Protein AF-A0A953M5Z0-F1 (afdb_monomer)

Radius of gyration: 15.52 Å; Cα contacts (8 Å, |Δi|>4): 44; chains: 1; bounding box: 35×21×38 Å

Solvent-accessible surface area (backbone atoms only — not comparable to full-atom values): 4128 Å² total; per-residue (Å²): 128,42,72,64,59,54,50,52,52,53,50,52,56,50,57,75,70,52,56,66,72,61,35,65,32,64,30,88,56,70,94,45,28,89,85,16,58,19,41,44,52,46,51,51,40,47,71,59,48,53,47,49,52,50,53,50,51,53,43,51,52,32,47,75,72,72,43,68,77,76,79,117

Mean predicted aligned error: 3.61 Å

Structure (mmCIF, N/CA/C/O backbone):
data_AF-A0A953M5Z0-F1
#
_entry.id   AF-A0A953M5Z0-F1
#
loop_
_atom_site.group_PDB
_atom_site.id
_atom_site.type_symbol
_atom_site.label_atom_id
_atom_site.label_alt_id
_atom_site.label_comp_id
_atom_site.label_asym_id
_atom_site.label_entity_id
_atom_site.label_seq_id
_atom_site.pdbx_PDB_ins_code
_atom_site.Cartn_x
_atom_site.Cartn_y
_atom_site.Cartn_z
_atom_site.occupancy
_atom_site.B_iso_or_equiv
_atom_site.auth_seq_id
_atom_site.auth_comp_id
_atom_site.auth_asym_id
_atom_site.auth_atom_id
_atom_site.pdbx_PDB_model_num
ATOM 1 N N . MET A 1 1 ? 5.662 2.826 20.309 1.00 59.94 1 MET A N 1
ATOM 2 C CA . MET A 1 1 ? 5.418 2.824 18.856 1.00 59.94 1 MET A CA 1
ATOM 3 C C . MET A 1 1 ? 4.497 1.666 18.545 1.00 59.94 1 MET A C 1
ATOM 5 O O . MET A 1 1 ? 4.805 0.553 18.969 1.00 59.94 1 MET A O 1
ATOM 9 N N . SER A 1 2 ? 3.341 1.924 17.931 1.00 86.00 2 SER A N 1
ATOM 10 C CA . SER A 1 2 ? 2.418 0.857 17.544 1.00 86.00 2 SER A CA 1
ATOM 11 C C . SER A 1 2 ? 3.081 -0.075 16.518 1.00 86.00 2 SER A C 1
ATOM 13 O O . SER A 1 2 ? 4.021 0.311 15.820 1.00 86.00 2 SER A O 1
ATOM 15 N N . VAL A 1 3 ? 2.621 -1.330 16.441 1.00 90.25 3 VAL A N 1
ATOM 16 C CA . VAL A 1 3 ? 3.129 -2.289 15.441 1.00 90.25 3 VAL A CA 1
ATOM 17 C C . VAL A 1 3 ? 2.920 -1.753 14.025 1.00 90.25 3 VAL A C 1
ATOM 19 O O . VAL A 1 3 ? 3.784 -1.960 13.183 1.00 90.25 3 VAL A O 1
ATOM 22 N N . LEU A 1 4 ? 1.816 -1.033 13.795 1.00 88.75 4 LEU A N 1
ATOM 23 C CA . LEU A 1 4 ? 1.506 -0.419 12.510 1.00 88.75 4 LEU A CA 1
ATOM 24 C C . LEU A 1 4 ? 2.561 0.615 12.111 1.00 88.75 4 LEU A C 1
ATOM 26 O O . LEU A 1 4 ? 3.160 0.463 11.057 1.00 88.75 4 LEU A O 1
ATOM 30 N N . VAL A 1 5 ? 2.840 1.600 12.976 1.00 91.69 5 VAL A N 1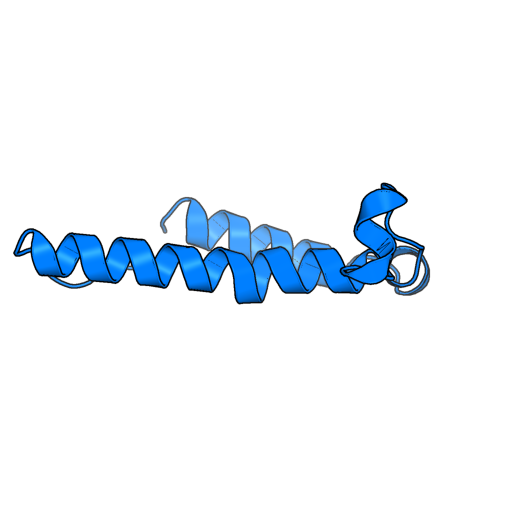
ATOM 31 C CA . VAL A 1 5 ? 3.834 2.649 12.690 1.00 91.69 5 VAL A CA 1
ATOM 32 C C . VAL A 1 5 ? 5.202 2.041 12.398 1.00 91.69 5 VAL A C 1
ATOM 34 O O . VAL A 1 5 ? 5.811 2.368 11.387 1.00 91.69 5 VAL A O 1
ATOM 37 N N . ARG A 1 6 ? 5.650 1.085 13.223 1.0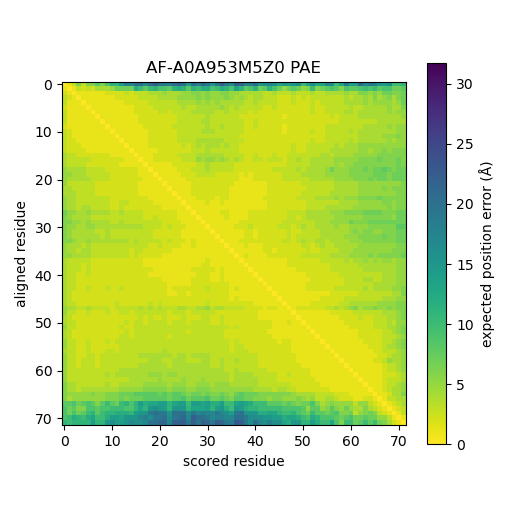0 94.94 6 ARG A N 1
ATOM 38 C CA . ARG A 1 6 ? 6.943 0.421 13.011 1.00 94.94 6 ARG A CA 1
ATOM 39 C C . ARG A 1 6 ? 7.012 -0.299 11.663 1.00 94.94 6 ARG A C 1
ATOM 41 O O . ARG A 1 6 ? 8.000 -0.164 10.956 1.00 94.94 6 ARG A O 1
ATOM 48 N N . VAL A 1 7 ? 5.986 -1.076 11.318 1.00 93.81 7 VAL A N 1
ATOM 49 C CA . VAL A 1 7 ? 5.978 -1.832 10.057 1.00 93.81 7 VAL A CA 1
ATOM 50 C C . VAL A 1 7 ? 5.859 -0.894 8.856 1.00 93.81 7 VAL A C 1
ATOM 52 O O . VAL A 1 7 ? 6.522 -1.131 7.855 1.00 93.81 7 VAL A O 1
ATOM 55 N N . HIS A 1 8 ? 5.073 0.180 8.948 1.00 94.62 8 HIS A N 1
ATOM 56 C CA . HIS A 1 8 ? 4.983 1.180 7.885 1.00 94.62 8 HIS A CA 1
ATOM 57 C C . HIS A 1 8 ? 6.345 1.838 7.623 1.00 94.62 8 HIS A C 1
ATOM 59 O O . HIS A 1 8 ? 6.769 1.932 6.476 1.00 94.62 8 HIS A O 1
ATOM 65 N N . GLU A 1 9 ? 7.065 2.239 8.675 1.00 95.31 9 GLU A N 1
ATOM 66 C CA . GLU A 1 9 ? 8.410 2.819 8.555 1.00 95.31 9 GLU A CA 1
ATOM 67 C C . GLU A 1 9 ? 9.425 1.832 7.955 1.00 95.31 9 GLU A C 1
ATOM 69 O O . GLU A 1 9 ? 10.212 2.206 7.082 1.00 95.31 9 GLU A O 1
ATOM 74 N N . GLU A 1 10 ? 9.388 0.565 8.385 1.00 95.75 10 GLU A N 1
ATOM 75 C CA . GLU A 1 10 ? 10.219 -0.507 7.821 1.00 95.75 10 GLU A CA 1
ATOM 76 C C . GLU A 1 10 ? 9.924 -0.688 6.322 1.00 95.75 10 GLU A C 1
ATOM 78 O O . GLU A 1 10 ? 10.844 -0.686 5.509 1.00 95.75 10 GLU A O 1
ATOM 83 N N . LEU A 1 11 ? 8.648 -0.767 5.934 1.00 95.00 11 LEU A N 1
ATOM 84 C CA . LEU A 1 11 ? 8.244 -0.937 4.536 1.00 95.00 11 LEU A CA 1
ATOM 85 C C . LEU A 1 11 ? 8.586 0.273 3.665 1.00 95.00 11 LEU A C 1
ATOM 87 O O . LEU A 1 11 ? 9.030 0.088 2.535 1.00 95.00 11 LEU A O 1
ATOM 91 N N . ALA A 1 12 ? 8.414 1.494 4.174 1.00 94.88 12 ALA A N 1
ATOM 92 C CA . ALA A 1 12 ? 8.796 2.711 3.466 1.00 94.88 12 ALA A CA 1
ATOM 93 C C . ALA A 1 12 ? 10.310 2.744 3.198 1.00 94.88 12 ALA A C 1
ATOM 95 O O . ALA A 1 12 ? 10.732 3.010 2.075 1.00 94.88 12 ALA A O 1
ATOM 96 N N . THR A 1 13 ? 11.114 2.385 4.204 1.00 96.31 13 THR A N 1
ATOM 97 C CA . THR A 1 13 ? 12.576 2.285 4.075 1.00 96.31 13 THR A CA 1
ATOM 98 C C . THR A 1 13 ? 12.975 1.232 3.040 1.00 96.31 13 THR A C 1
ATOM 100 O O . THR A 1 13 ? 13.804 1.489 2.168 1.00 96.31 13 THR A O 1
ATOM 103 N N . GLU A 1 14 ? 12.374 0.042 3.103 1.00 94.44 14 GLU A N 1
ATOM 104 C CA . GLU A 1 1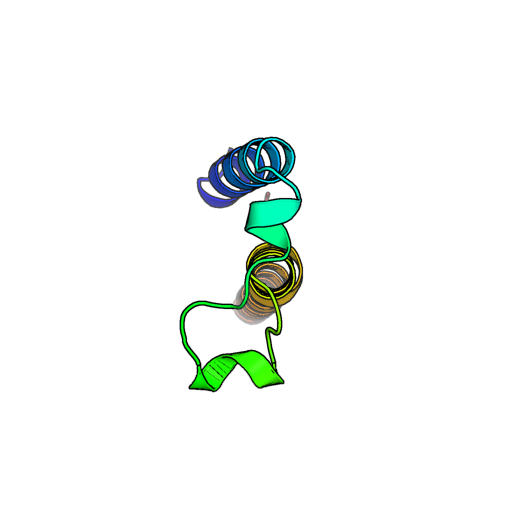4 ? 12.660 -1.029 2.147 1.00 94.44 14 GLU A CA 1
ATOM 105 C C . GLU A 1 14 ? 12.245 -0.630 0.728 1.00 94.44 14 GLU A C 1
ATOM 107 O O . GLU A 1 14 ? 13.010 -0.846 -0.209 1.00 94.44 14 GLU A O 1
ATOM 112 N N . PHE A 1 15 ? 11.086 0.016 0.558 1.00 94.44 15 PHE A N 1
ATOM 113 C CA . PHE A 1 15 ? 10.596 0.481 -0.740 1.00 94.44 15 PHE A CA 1
ATOM 114 C C . PHE A 1 15 ? 11.582 1.430 -1.432 1.00 94.44 15 PHE A C 1
ATOM 116 O O . PHE A 1 15 ? 11.828 1.281 -2.628 1.00 94.44 15 PHE A O 1
ATOM 123 N N . GLU A 1 16 ? 12.201 2.350 -0.687 1.00 93.56 16 GLU A N 1
ATOM 124 C CA . GLU A 1 16 ? 13.237 3.255 -1.210 1.00 93.56 16 GLU A CA 1
ATOM 125 C C . GLU A 1 16 ? 14.498 2.519 -1.689 1.00 93.56 16 GLU A C 1
ATOM 127 O O . GLU A 1 16 ? 15.223 3.017 -2.552 1.00 93.56 16 GLU A O 1
ATOM 132 N N . SER A 1 17 ? 14.762 1.328 -1.150 1.00 95.56 17 SER A N 1
ATOM 133 C CA . SER A 1 17 ? 15.925 0.510 -1.504 1.00 95.56 17 SER A CA 1
ATOM 134 C C . SER A 1 17 ? 15.700 -0.384 -2.733 1.00 95.56 17 SER A C 1
ATOM 136 O O . SER A 1 17 ? 16.666 -0.866 -3.335 1.00 95.56 17 SER A O 1
ATOM 138 N N . VAL A 1 18 ? 14.441 -0.613 -3.130 1.00 96.75 18 VAL A N 1
ATOM 139 C CA . VAL A 1 18 ? 14.105 -1.470 -4.274 1.00 96.75 18 VAL A CA 1
ATOM 140 C C . VAL A 1 18 ? 14.479 -0.772 -5.581 1.00 96.75 18 VAL A C 1
ATOM 142 O O . VAL A 1 18 ? 14.147 0.386 -5.823 1.00 96.75 18 VAL A O 1
ATOM 145 N N . SER A 1 19 ? 15.143 -1.502 -6.481 1.00 97.50 19 SER A N 1
ATOM 146 C CA . SER A 1 19 ? 15.493 -0.971 -7.801 1.00 97.50 19 SER A CA 1
ATOM 147 C C . SER A 1 19 ? 14.251 -0.556 -8.598 1.00 97.50 19 SER A C 1
ATOM 149 O O . SER A 1 19 ? 13.270 -1.305 -8.649 1.00 97.50 19 SER A O 1
ATOM 151 N N . GLY A 1 20 ? 14.343 0.561 -9.321 1.00 96.75 20 GLY A N 1
ATOM 152 C CA . GLY A 1 20 ? 13.268 1.045 -10.192 1.00 96.75 20 GLY A CA 1
ATOM 153 C C . GLY A 1 20 ? 12.798 0.022 -11.233 1.00 96.75 20 GLY A C 1
ATOM 154 O O . GLY A 1 20 ? 11.603 -0.069 -11.484 1.00 96.75 20 GLY A O 1
ATOM 155 N N . ASP A 1 21 ? 13.698 -0.807 -11.773 1.00 98.00 21 ASP A N 1
ATOM 156 C CA . ASP A 1 21 ? 13.343 -1.850 -12.749 1.00 98.00 21 ASP A CA 1
ATOM 157 C C . ASP A 1 21 ? 12.418 -2.923 -12.153 1.00 98.00 21 ASP A C 1
ATOM 159 O O . ASP A 1 21 ? 11.492 -3.395 -12.811 1.00 98.00 21 ASP A O 1
ATOM 163 N N . VAL A 1 22 ? 12.636 -3.287 -10.884 1.00 97.31 22 VAL A N 1
ATOM 164 C CA . VAL A 1 22 ? 11.743 -4.199 -10.155 1.00 97.31 22 VAL A CA 1
ATOM 165 C C . VAL A 1 22 ? 10.404 -3.520 -9.901 1.00 97.31 22 VAL A C 1
ATOM 167 O O . VAL A 1 22 ? 9.364 -4.114 -10.169 1.00 97.31 22 VAL A O 1
ATOM 170 N N . LEU A 1 23 ? 10.410 -2.267 -9.446 1.00 97.06 23 LEU A N 1
ATOM 171 C CA . LEU A 1 23 ? 9.183 -1.507 -9.200 1.00 97.06 23 LEU A CA 1
ATOM 172 C C . LEU A 1 23 ? 8.341 -1.327 -10.474 1.00 97.06 23 LEU A C 1
ATOM 17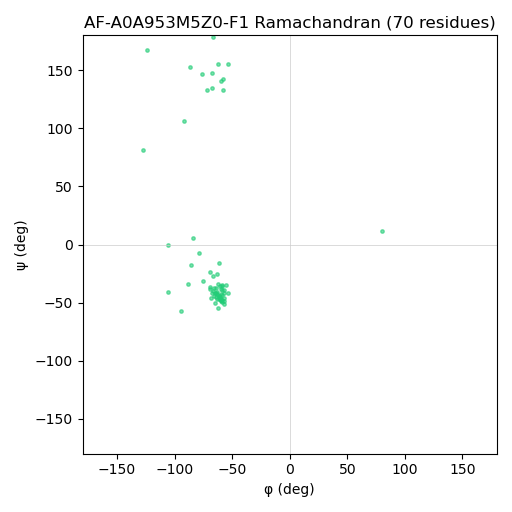4 O O . LEU A 1 23 ? 7.118 -1.406 -10.407 1.00 97.06 23 LEU A O 1
ATOM 178 N N . ALA A 1 24 ? 8.986 -1.168 -11.630 1.00 98.12 24 ALA A N 1
ATOM 179 C CA . ALA A 1 24 ? 8.344 -1.065 -12.938 1.00 98.12 24 ALA A CA 1
ATOM 180 C C . ALA A 1 24 ? 7.894 -2.417 -13.521 1.00 98.12 24 ALA A C 1
ATOM 182 O O . ALA A 1 24 ? 7.240 -2.445 -14.566 1.00 98.12 24 ALA A O 1
ATOM 183 N N . SER A 1 25 ? 8.245 -3.543 -12.890 1.00 98.25 25 SER A N 1
ATOM 184 C CA . SER A 1 25 ? 7.844 -4.856 -13.391 1.00 98.25 25 SER A CA 1
ATOM 185 C C . SER A 1 25 ? 6.325 -5.053 -13.281 1.00 98.25 25 SER A C 1
ATOM 187 O O . SER A 1 25 ? 5.702 -4.526 -12.351 1.00 98.25 25 SER A O 1
ATOM 189 N N . PRO A 1 26 ? 5.705 -5.803 -14.215 1.00 98.38 26 PRO A N 1
ATOM 190 C CA . PRO A 1 26 ? 4.271 -6.053 -14.176 1.00 98.38 26 PRO A CA 1
ATOM 191 C C . PRO A 1 26 ? 3.846 -6.714 -12.870 1.00 98.38 26 PRO A C 1
ATOM 193 O O . PRO A 1 26 ? 4.532 -7.615 -12.378 1.00 98.38 26 PRO A O 1
ATOM 196 N N . PHE A 1 27 ? 2.675 -6.341 -12.350 1.00 98.00 27 PHE A N 1
ATOM 197 C CA . PHE A 1 27 ? 2.142 -7.017 -11.172 1.00 98.00 27 PHE A CA 1
ATOM 198 C C . PHE A 1 27 ? 1.994 -8.531 -11.448 1.00 98.00 27 PHE A C 1
ATOM 200 O O . PHE A 1 27 ? 1.503 -8.933 -12.516 1.00 98.00 27 PHE A O 1
ATOM 207 N N . PRO A 1 28 ? 2.448 -9.408 -10.530 1.00 96.94 28 PRO A N 1
ATOM 208 C CA . PRO A 1 28 ? 2.586 -10.837 -10.805 1.00 96.94 28 PRO A CA 1
ATOM 209 C C . PRO A 1 28 ? 1.240 -11.529 -11.028 1.00 96.94 28 PRO A C 1
ATOM 211 O O . PRO A 1 28 ? 1.177 -12.521 -11.754 1.00 96.94 28 PRO A O 1
ATOM 214 N N . VAL A 1 29 ? 0.159 -11.000 -10.449 1.00 97.31 29 VAL A N 1
ATOM 215 C CA . VAL A 1 29 ? -1.186 -11.548 -10.630 1.00 97.31 29 VAL A CA 1
ATOM 216 C C . VAL A 1 29 ? -1.867 -10.850 -11.801 1.00 97.31 29 VAL A C 1
ATOM 218 O O . VAL A 1 29 ? -2.305 -9.711 -11.690 1.00 97.31 29 VAL A O 1
ATOM 221 N N . GLU A 1 30 ? -1.980 -11.555 -12.925 1.00 97.38 30 GLU A N 1
ATOM 222 C CA . GLU A 1 30 ? -2.496 -11.006 -14.186 1.00 97.38 30 GLU A CA 1
ATOM 223 C C . GLU A 1 30 ? -3.873 -10.345 -14.063 1.00 97.38 30 GLU A C 1
ATOM 225 O O . GLU A 1 30 ? -4.063 -9.252 -14.583 1.00 97.38 30 GLU A O 1
ATOM 230 N N . ALA A 1 31 ? -4.789 -10.955 -13.307 1.00 97.81 31 ALA A N 1
ATOM 231 C CA . ALA A 1 31 ? -6.143 -10.439 -13.097 1.00 97.81 31 ALA A CA 1
ATOM 232 C C . ALA A 1 31 ? -6.202 -9.060 -12.415 1.00 97.81 31 ALA A C 1
ATOM 234 O O . ALA A 1 31 ? -7.250 -8.429 -12.428 1.00 97.81 31 ALA A O 1
ATOM 235 N N . TRP A 1 32 ? -5.104 -8.613 -11.805 1.00 97.06 32 TRP A N 1
ATOM 236 C CA . TRP A 1 32 ? -5.024 -7.340 -11.091 1.00 97.06 32 TRP A CA 1
ATOM 237 C C . TRP A 1 32 ? -4.243 -6.275 -11.858 1.00 97.06 32 TRP A C 1
ATOM 239 O O . TRP A 1 32 ? -4.102 -5.168 -11.356 1.00 97.06 32 TRP A O 1
ATOM 249 N N . ARG A 1 33 ? -3.717 -6.575 -13.052 1.00 97.31 33 ARG A N 1
ATOM 250 C CA . ARG A 1 33 ? -2.873 -5.626 -13.798 1.00 97.31 33 ARG A CA 1
ATOM 251 C C . ARG A 1 33 ? -3.632 -4.415 -14.335 1.00 97.31 33 ARG A C 1
ATOM 253 O O . ARG A 1 33 ? -3.009 -3.385 -14.557 1.00 97.31 33 ARG A O 1
ATOM 260 N N . ASP A 1 34 ? -4.944 -4.532 -14.528 1.00 97.31 34 ASP A N 1
ATOM 261 C CA . ASP A 1 34 ? -5.778 -3.402 -14.952 1.00 97.31 34 ASP A CA 1
ATOM 262 C C . ASP A 1 34 ? -5.835 -2.316 -13.864 1.00 97.31 34 ASP A C 1
ATOM 264 O O . ASP A 1 34 ? -5.775 -1.127 -14.175 1.00 97.31 34 ASP A O 1
ATOM 268 N N . ASP A 1 35 ? -5.880 -2.725 -12.592 1.00 96.56 35 ASP A N 1
ATOM 269 C CA . ASP A 1 35 ? -5.870 -1.821 -11.436 1.00 96.56 35 ASP A CA 1
ATOM 270 C C . ASP A 1 35 ? -4.443 -1.489 -10.965 1.00 96.56 35 ASP A C 1
ATOM 272 O O . ASP A 1 35 ? -4.167 -0.372 -10.525 1.00 96.56 35 ASP A O 1
ATOM 276 N N . PHE A 1 36 ? -3.522 -2.451 -11.077 1.00 97.88 36 PHE A N 1
ATOM 277 C CA . PHE A 1 36 ? -2.120 -2.345 -10.672 1.00 97.88 36 PHE A CA 1
ATOM 278 C C . 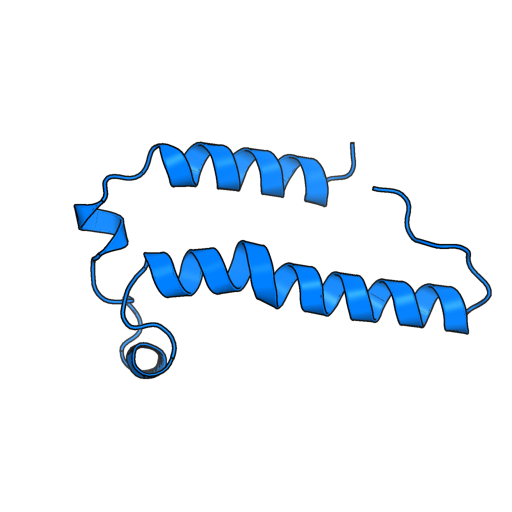PHE A 1 36 ? -1.185 -2.748 -11.820 1.00 97.88 36 PHE A C 1
ATOM 280 O O . PHE A 1 36 ? -0.691 -3.880 -11.851 1.00 97.88 36 PHE A O 1
ATOM 287 N N . PRO A 1 37 ? -0.911 -1.843 -12.773 1.00 98.06 37 PRO A N 1
ATOM 288 C CA . PRO A 1 37 ? -0.055 -2.155 -13.914 1.00 98.06 37 PRO A CA 1
ATOM 289 C C . PRO A 1 37 ? 1.340 -2.643 -13.507 1.00 98.06 37 PRO A C 1
ATOM 291 O O . PRO A 1 37 ? 1.867 -3.584 -14.108 1.00 98.06 37 PRO A O 1
ATOM 294 N N . THR A 1 38 ? 1.921 -2.050 -12.461 1.00 98.44 38 THR A N 1
ATOM 295 C CA . THR A 1 38 ? 3.260 -2.375 -11.954 1.00 98.44 38 THR A CA 1
ATOM 296 C C . THR A 1 38 ? 3.260 -2.767 -10.473 1.00 98.44 38 THR A C 1
ATOM 298 O O . THR A 1 38 ? 2.288 -2.552 -9.742 1.00 98.44 38 THR A O 1
ATOM 301 N N . LEU A 1 39 ? 4.379 -3.327 -9.995 1.00 97.69 39 LEU A N 1
ATOM 302 C CA . LEU A 1 39 ? 4.603 -3.546 -8.561 1.00 97.69 39 LEU A CA 1
ATOM 303 C C . LEU A 1 39 ? 4.554 -2.237 -7.756 1.00 97.69 39 LEU A C 1
ATOM 305 O O . LEU A 1 39 ? 4.050 -2.244 -6.632 1.00 97.69 39 LEU A O 1
ATOM 309 N N . ALA A 1 40 ? 5.041 -1.127 -8.320 1.00 96.75 40 ALA A N 1
ATOM 310 C CA . ALA A 1 40 ? 4.999 0.182 -7.673 1.00 96.75 40 ALA A CA 1
ATOM 311 C C . ALA A 1 40 ? 3.560 0.639 -7.400 1.00 96.75 40 ALA A C 1
ATOM 313 O O . ALA A 1 40 ? 3.264 1.091 -6.294 1.00 96.75 40 ALA A O 1
ATOM 314 N N . ASP A 1 41 ? 2.667 0.472 -8.381 1.00 97.25 41 ASP A N 1
ATOM 315 C CA . ASP A 1 41 ? 1.261 0.874 -8.266 1.00 97.25 41 ASP A CA 1
ATOM 316 C C . ASP A 1 41 ? 0.573 0.135 -7.112 1.00 97.25 41 ASP A C 1
ATOM 318 O O . ASP A 1 41 ? -0.075 0.751 -6.262 1.00 97.25 41 ASP A O 1
ATOM 322 N N . ALA A 1 42 ? 0.786 -1.183 -7.026 1.00 97.00 42 ALA A N 1
ATOM 323 C CA . ALA A 1 42 ? 0.254 -1.999 -5.939 1.00 97.00 42 ALA A CA 1
ATOM 324 C C . ALA A 1 42 ? 0.839 -1.606 -4.572 1.00 97.00 42 ALA A C 1
ATOM 326 O O . ALA A 1 42 ? 0.098 -1.470 -3.597 1.00 97.00 42 ALA A O 1
ATOM 327 N N . ALA A 1 43 ? 2.157 -1.409 -4.483 1.00 95.56 43 ALA A N 1
ATOM 328 C CA . ALA A 1 43 ? 2.825 -1.066 -3.229 1.00 95.56 43 ALA A CA 1
ATOM 329 C C . ALA A 1 43 ? 2.348 0.288 -2.680 1.00 95.56 43 ALA A C 1
ATOM 331 O O . ALA A 1 43 ? 1.978 0.388 -1.508 1.00 95.56 43 ALA A O 1
ATOM 332 N N . VAL A 1 44 ? 2.284 1.314 -3.534 1.00 94.38 44 VAL A N 1
ATOM 333 C CA . VAL A 1 44 ? 1.789 2.644 -3.157 1.00 94.38 44 VAL A CA 1
ATOM 334 C C . VAL A 1 44 ? 0.311 2.585 -2.779 1.00 94.38 44 VAL A C 1
ATOM 336 O O . VAL A 1 44 ? -0.083 3.179 -1.774 1.00 94.38 44 VAL A O 1
ATOM 339 N N . TYR A 1 45 ? -0.513 1.840 -3.523 1.00 96.25 45 TYR A N 1
ATOM 340 C CA . TYR A 1 45 ? -1.919 1.655 -3.169 1.00 96.25 45 TYR A CA 1
ATOM 341 C C . TYR A 1 45 ? -2.077 1.064 -1.765 1.00 96.25 45 TYR A C 1
ATOM 343 O O . TYR A 1 45 ? -2.837 1.601 -0.958 1.00 96.25 45 TYR A O 1
ATOM 351 N N . VAL A 1 46 ? -1.342 -0.005 -1.445 1.00 95.31 46 VAL A N 1
ATOM 352 C CA . VAL A 1 46 ? -1.446 -0.668 -0.139 1.00 95.31 46 VAL A CA 1
ATOM 353 C C . VAL A 1 46 ? -0.989 0.256 0.992 1.00 95.31 46 VAL A C 1
ATOM 355 O O . VAL A 1 46 ? -1.734 0.433 1.958 1.00 95.31 46 VAL A O 1
ATOM 358 N N . MET A 1 47 ? 0.194 0.865 0.860 1.00 94.50 47 MET A N 1
ATOM 359 C CA . MET A 1 47 ? 0.816 1.656 1.931 1.00 94.50 47 MET A CA 1
ATOM 360 C C . MET A 1 47 ? 0.181 3.039 2.126 1.00 94.50 47 MET A C 1
ATOM 362 O O . MET A 1 47 ? 0.153 3.548 3.239 1.00 94.50 47 MET A O 1
ATOM 366 N N . ALA A 1 48 ? -0.336 3.674 1.070 1.00 90.31 48 ALA A N 1
ATOM 367 C CA . ALA A 1 48 ? -0.852 5.043 1.168 1.00 90.31 48 ALA A CA 1
ATOM 368 C C . ALA A 1 48 ? -2.384 5.118 1.140 1.00 90.31 48 ALA A C 1
ATOM 370 O O . ALA A 1 48 ? -2.980 5.903 1.880 1.00 90.31 48 ALA A O 1
ATOM 371 N N . HIS A 1 49 ? -3.043 4.323 0.293 1.00 94.69 49 HIS A N 1
ATOM 372 C CA . HIS A 1 49 ? -4.492 4.412 0.107 1.00 94.69 49 HIS A CA 1
ATOM 373 C C . HIS A 1 49 ? -5.258 3.419 0.986 1.00 94.69 49 HIS A C 1
ATOM 375 O O . HIS A 1 49 ? -6.109 3.820 1.780 1.00 94.69 49 HIS A O 1
ATOM 381 N N . HIS A 1 50 ? -4.966 2.127 0.85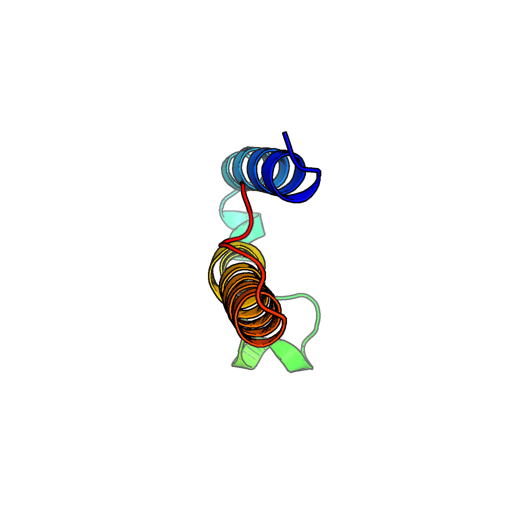0 1.00 96.19 50 HIS A N 1
ATOM 382 C CA . HIS A 1 50 ? -5.688 1.054 1.531 1.00 96.19 50 HIS A CA 1
ATOM 383 C C . HIS A 1 50 ? -5.498 1.113 3.053 1.00 96.19 50 HIS A C 1
ATOM 385 O O . HIS A 1 50 ? -6.470 1.035 3.807 1.00 96.19 50 HIS A O 1
ATOM 391 N N . GLU A 1 51 ? -4.262 1.324 3.514 1.00 94.12 51 GLU A N 1
ATOM 392 C CA . GLU A 1 51 ? -3.969 1.553 4.932 1.00 94.12 51 GLU A CA 1
ATOM 393 C C . GLU A 1 51 ? -4.753 2.757 5.482 1.00 94.12 51 GLU A C 1
ATOM 395 O O . GLU A 1 51 ? -5.482 2.634 6.473 1.00 94.12 51 GLU A O 1
ATOM 400 N N . GLY A 1 52 ? -4.685 3.905 4.797 1.00 92.50 52 GLY A N 1
ATOM 401 C CA . GLY A 1 52 ? -5.403 5.121 5.183 1.00 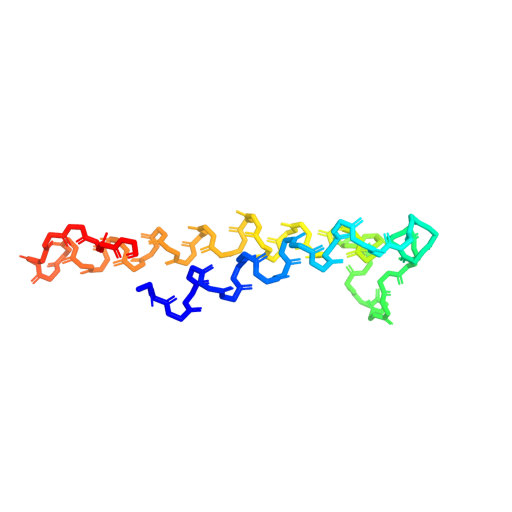92.50 52 GLY A CA 1
ATOM 402 C C . GLY A 1 52 ? -6.925 4.941 5.229 1.00 92.50 52 GLY A C 1
ATOM 403 O O . GLY A 1 52 ? -7.586 5.441 6.144 1.00 92.50 52 GLY A O 1
ATOM 404 N N . TYR A 1 53 ? -7.491 4.177 4.290 1.00 95.62 53 TYR A N 1
ATOM 405 C CA . TYR A 1 53 ? -8.917 3.850 4.263 1.00 95.62 53 TYR A CA 1
ATOM 406 C C . TYR A 1 53 ? -9.355 3.113 5.539 1.00 95.62 53 TYR A C 1
ATOM 408 O O . TYR A 1 53 ? -10.327 3.513 6.192 1.00 95.62 53 TYR A O 1
ATOM 416 N N . HIS A 1 54 ? -8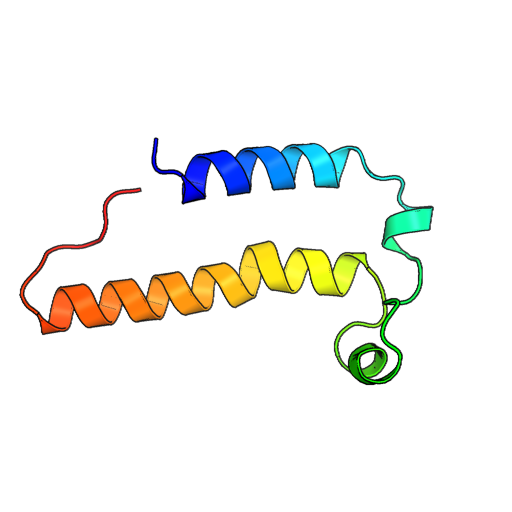.611 2.084 5.952 1.00 94.00 54 HIS A N 1
ATOM 417 C CA . HIS A 1 54 ? -8.915 1.331 7.170 1.00 94.00 54 HIS A CA 1
ATOM 418 C C . HIS A 1 54 ? -8.677 2.134 8.449 1.00 94.00 54 HIS A C 1
ATOM 420 O O . HIS A 1 54 ? -9.482 2.047 9.381 1.00 94.00 54 HIS A O 1
ATOM 426 N N . LEU A 1 55 ? -7.642 2.975 8.492 1.00 91.69 55 LEU A N 1
ATOM 427 C CA . LEU A 1 55 ? -7.450 3.922 9.594 1.00 91.69 55 LEU A CA 1
ATOM 428 C C . LEU A 1 55 ? -8.649 4.868 9.739 1.00 91.69 55 LEU A C 1
ATOM 430 O O . LEU A 1 55 ? -9.107 5.134 10.857 1.00 91.69 55 LEU A O 1
ATOM 434 N N . GLY A 1 56 ? -9.215 5.317 8.617 1.00 91.81 56 GLY A N 1
ATOM 435 C CA . GLY A 1 56 ? -10.467 6.066 8.582 1.00 91.81 56 GLY A CA 1
ATOM 436 C C . GLY A 1 56 ? -11.634 5.291 9.202 1.00 91.81 56 GLY A C 1
ATOM 437 O O . GLY A 1 56 ? -12.312 5.818 10.086 1.00 91.81 56 GLY A O 1
ATOM 438 N N . GLN A 1 57 ? -11.843 4.032 8.806 1.00 94.69 57 GLN A N 1
ATOM 439 C CA . GLN A 1 57 ? -12.902 3.178 9.366 1.00 94.69 57 GLN A CA 1
ATOM 440 C C . GLN A 1 57 ? -12.753 2.981 10.880 1.00 94.69 57 GLN A C 1
ATOM 442 O O . GLN A 1 57 ? -13.703 3.224 11.626 1.00 94.69 57 GLN A O 1
ATOM 447 N N . ILE A 1 58 ? -11.552 2.626 11.351 1.00 92.25 58 ILE A N 1
ATOM 448 C CA . ILE A 1 58 ? -11.261 2.439 12.782 1.00 92.25 58 ILE A CA 1
ATOM 449 C C . ILE A 1 58 ? -11.520 3.735 13.551 1.00 92.25 58 ILE A C 1
ATOM 451 O O . ILE A 1 58 ? -12.132 3.718 14.621 1.00 92.25 58 ILE A O 1
ATOM 455 N N . THR A 1 59 ? -11.105 4.874 12.995 1.00 91.56 59 THR A N 1
ATOM 456 C CA . THR A 1 59 ? -11.351 6.191 13.591 1.00 91.56 59 THR A CA 1
ATOM 457 C C . THR A 1 59 ? -12.846 6.459 13.759 1.00 91.56 59 THR A C 1
ATOM 459 O O . THR A 1 59 ? -13.269 6.925 14.818 1.00 91.56 59 THR A O 1
ATOM 462 N N . GLN A 1 60 ? -13.664 6.139 12.752 1.00 94.31 60 GLN A N 1
ATOM 463 C CA . GLN A 1 60 ? -15.117 6.307 12.840 1.00 94.31 60 GLN A CA 1
ATOM 464 C C . GLN A 1 60 ? -15.751 5.350 13.855 1.00 94.31 60 GLN A C 1
ATOM 466 O O . GLN A 1 60 ? -16.585 5.778 14.652 1.00 94.31 60 GLN A O 1
ATOM 471 N N . TRP A 1 61 ? -15.325 4.086 13.899 1.00 95.31 61 TRP A N 1
ATOM 472 C CA . TRP A 1 61 ? -15.832 3.120 14.879 1.00 95.31 61 TRP A CA 1
ATOM 473 C C . TRP A 1 61 ? -15.503 3.515 16.316 1.00 95.31 61 TRP A C 1
ATOM 475 O O . TRP A 1 61 ? -16.364 3.425 17.189 1.00 95.31 61 TRP A O 1
ATOM 485 N N . ARG A 1 62 ? -14.290 4.023 16.564 1.00 94.56 62 ARG A N 1
ATOM 486 C CA . ARG A 1 62 ? -13.899 4.540 17.881 1.00 94.56 62 ARG A CA 1
ATOM 487 C C . ARG A 1 62 ? -14.807 5.677 18.328 1.00 94.56 62 ARG A C 1
ATOM 489 O O . ARG A 1 62 ? -15.330 5.626 19.438 1.00 94.56 62 ARG A O 1
ATOM 496 N N . ARG A 1 63 ? -15.051 6.651 17.445 1.00 93.81 63 ARG A N 1
ATOM 497 C CA . ARG A 1 63 ? -15.955 7.778 17.723 1.00 93.81 63 ARG A CA 1
ATOM 498 C C . ARG A 1 63 ? -17.378 7.305 18.010 1.00 93.81 63 ARG A C 1
ATOM 500 O O . ARG A 1 63 ? -17.975 7.754 18.982 1.00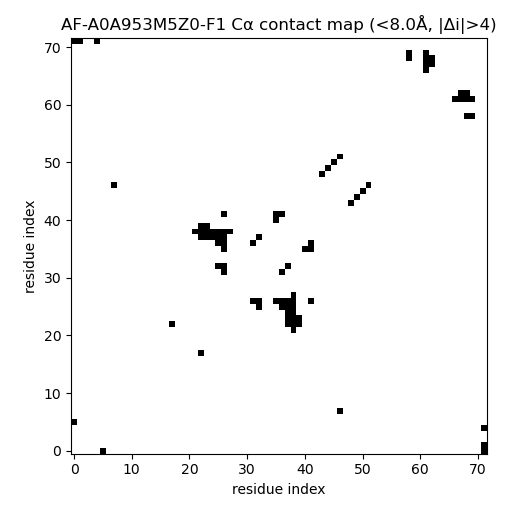 93.81 63 ARG A O 1
ATOM 507 N N . ALA A 1 64 ? -17.901 6.378 17.207 1.00 95.62 64 ALA A N 1
ATOM 508 C CA . ALA A 1 64 ? -19.241 5.824 17.396 1.00 95.62 64 ALA A CA 1
ATOM 509 C C . ALA A 1 64 ? -19.395 5.088 18.740 1.00 95.62 64 ALA A C 1
ATOM 511 O O . ALA A 1 64 ? -20.454 5.149 19.357 1.00 95.62 64 ALA A O 1
ATOM 512 N N . ALA A 1 65 ? -18.332 4.439 19.219 1.00 96.69 65 ALA A N 1
ATOM 513 C CA . ALA A 1 65 ? -18.300 3.761 20.512 1.00 96.69 65 ALA A CA 1
ATOM 514 C C . ALA A 1 65 ? -17.985 4.692 21.706 1.00 96.69 65 ALA A C 1
ATOM 516 O O . ALA A 1 65 ? -17.839 4.216 22.829 1.00 96.69 65 ALA A O 1
ATOM 517 N N . GLY A 1 66 ? -17.880 6.009 21.489 1.00 96.56 66 GLY A N 1
ATOM 518 C CA . GLY A 1 66 ? -17.601 6.990 22.544 1.00 96.56 66 GLY A CA 1
ATOM 519 C C . GLY A 1 66 ? -16.127 7.100 22.947 1.00 96.56 66 GLY A C 1
ATOM 520 O O . GLY A 1 66 ? -15.816 7.742 23.948 1.00 96.56 66 GLY A O 1
ATOM 521 N N . PHE A 1 67 ? -15.209 6.504 22.181 1.00 92.75 67 PHE A N 1
ATOM 522 C CA . PHE A 1 67 ? -13.770 6.672 22.379 1.00 92.75 67 PHE A CA 1
ATOM 523 C C . PHE A 1 67 ? -13.243 7.913 21.642 1.00 92.75 67 PHE A C 1
ATOM 525 O O . PHE A 1 67 ? -13.766 8.325 20.604 1.00 92.75 67 PHE A O 1
ATOM 532 N N . GLY A 1 68 ? -12.152 8.486 22.160 1.00 82.19 68 GLY A N 1
ATOM 533 C CA . GLY A 1 68 ? -11.368 9.505 21.459 1.00 82.19 68 GLY A CA 1
ATOM 534 C C . GLY A 1 68 ? -10.654 8.957 20.208 1.00 82.19 68 GLY A C 1
ATOM 535 O O . GLY A 1 68 ? -10.737 7.756 19.909 1.00 82.19 68 GLY A O 1
ATOM 536 N N . PRO A 1 69 ? -9.927 9.810 19.462 1.00 72.38 69 PRO A N 1
ATOM 537 C CA . PRO A 1 69 ? -9.125 9.361 18.322 1.00 72.38 69 PRO A CA 1
ATOM 538 C C . PRO A 1 69 ? -8.161 8.228 18.718 1.00 72.38 69 PRO A C 1
ATOM 540 O O . PRO A 1 69 ? -7.848 8.034 19.896 1.00 72.38 69 PRO A O 1
ATOM 543 N N . ALA A 1 70 ? -7.766 7.403 17.747 1.00 71.00 70 ALA A N 1
ATOM 544 C CA . ALA A 1 70 ? -6.663 6.471 17.966 1.00 71.00 70 ALA A CA 1
ATOM 545 C C . ALA A 1 70 ? -5.373 7.290 18.115 1.00 71.00 70 ALA A C 1
ATOM 547 O O . ALA A 1 70 ? -5.172 8.236 17.354 1.00 71.00 70 ALA A O 1
ATOM 548 N N . GLU A 1 71 ? -4.546 6.959 19.104 1.00 68.62 71 GLU A N 1
ATOM 549 C CA . GLU A 1 71 ? -3.190 7.506 19.165 1.00 68.62 71 GLU A CA 1
ATOM 550 C C . GLU A 1 71 ? -2.298 6.782 18.135 1.00 68.62 71 GLU A C 1
ATOM 552 O O . GLU A 1 71 ? -2.554 5.600 17.876 1.00 68.62 71 GLU A O 1
ATOM 557 N N . PRO A 1 72 ? -1.313 7.473 17.529 1.00 58.16 72 PRO A N 1
ATOM 558 C CA . PRO A 1 72 ? -0.371 6.867 16.584 1.00 58.16 72 PRO A CA 1
ATOM 559 C C . PRO A 1 72 ? 0.472 5.721 17.186 1.00 58.16 72 PRO A C 1
ATOM 561 O O . PRO A 1 72 ? 0.939 5.848 18.341 1.00 58.16 72 PRO A O 1
#

pLDDT: mean 93.05, std 8.05, range [58.16, 98.44]

Secondary structure (DSSP, 8-state):
--HHHHHHHHHHHHHHHS-HHHHTSBPSSGGGTTT-SBHHHHHHIIIIIIHHHHHHHHHHHHHHTT--PPP-

Foldseek 3Di:
DDPLVVVLVVLVVVVVVDDPVQQQDADPDPVCCVQPVGNVSVSCCVSPPVVVVVLVVVQVVCVVVVHHGDDD

Sequence (72 aa):
MSVLVRVHEELATEFESVSGDVLASPFPVEAWRDDFPTLADAAVYVMAHHEGYHLGQITQWRRAAGFGPAEP